Protein AF-A0A7I7SPR3-F1 (afdb_monomer)

Mean predicted aligned error: 7.39 Å

Foldseek 3Di:
DDDDPPDPPPLPFAWALLLLQLLCLLVLHDLCRLCVQLVHDSVVNVCNNVTNHGLVCLVSSCVSSVHHSCSRSDPDQAQDDLVVDDDPCVVPQDPSNSSSVRSVVSVVVVVVVVDVVPDDAADQQQDDDPPDDPVVS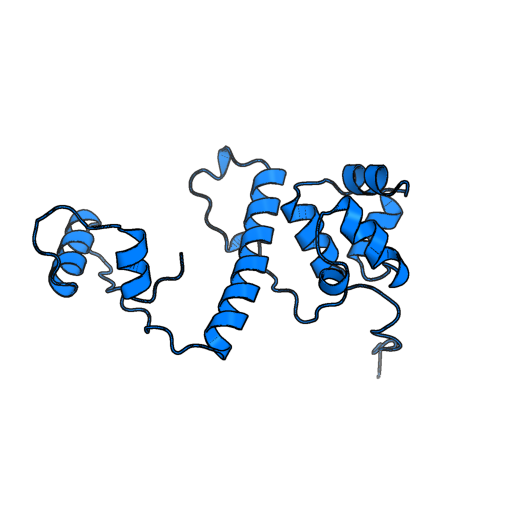VVVRCVVLVVPDDDDDPVQVVRRNNVHDD

Solvent-accessible surface area (backbone atoms only — not comparable to full-atom values): 9803 Å² total; per-residue (Å²): 134,90,83,82,88,78,74,94,78,57,84,79,54,33,29,43,20,60,38,50,47,35,42,35,23,47,71,41,48,50,56,60,54,49,11,60,69,71,76,50,50,47,67,54,43,55,38,24,54,69,48,66,23,51,43,86,47,29,60,61,48,16,69,73,55,74,43,64,42,64,55,31,68,49,77,85,65,57,84,62,64,72,89,79,60,85,57,97,56,55,93,77,50,48,73,44,57,50,40,19,50,42,27,48,49,21,53,47,52,53,50,49,54,56,46,59,77,74,47,90,72,62,66,73,63,74,83,83,60,85,93,52,55,73,72,56,40,53,52,50,47,29,56,77,70,67,57,71,87,61,82,79,72,66,65,66,62,54,38,42,73,28,28,44,88,131

pLDDT: mean 88.7, std 14.21, range [35.5, 98.19]

Radius of gyration: 21.53 Å; Cα contacts (8 Å, |Δi|>4): 159; chains: 1; bounding box: 48×38×67 Å

InterPro domains:
  IPR001387 Cro/C1-type, helix-turn-helix domain [PS50943] (20-72)
  IPR001387 Cro/C1-type, helix-turn-helix domain [SM00530] (19-72)
  IPR001387 Cro/C1-type, helix-turn-helix domain [cd00093] (28-72)
  IPR010982 Lambda repressor-like, DNA-binding domain superfamily [G3DSA:1.10.260.40] (8-72)
  IPR010982 Lambda repressor-like, DNA-binding domain superfamily [SSF47413] (8-76)
  IPR052345 Radiation response metalloprotease [PTHR43236] (16-166)

Organism: NCBI:txid1534348

Secondary structure (DSSP, 8-state):
----------TTTB--HHHHHHHHHHTT--HHHHHHHHTS-HHHHHHIIIII-BGGGHHHHHHHHTS-GGGGG-S-PPP--GGG---TTGGG--HHHHHHHHHHHHHHHHHHHHHHTTS-PPP------TTS-HHHHHHHHHHHTT-TTSPPS-HHHHHHHTT---

Sequence (166 aa):
MDFDRVDAEHPDRFLDPDRIRIARARRGLTKAELARALGVTPRSITRYESGEAPRDSAETLSQALEFPAEFFTAPDAPEIEMRTVSFRAARRATARHRGAAVAAGSIGIEIDRWISRRFILPLVDVPTHPGEQPRLAARLVRAEWGLGTRPLPNAVQLAESRGVRV

Structure (mmCIF, N/CA/C/O backbone):
data_AF-A0A7I7SPR3-F1
#
_entry.id   AF-A0A7I7SPR3-F1
#
loop_
_atom_site.group_PDB
_atom_site.id
_atom_site.type_symbol
_atom_site.label_atom_id
_atom_site.label_alt_id
_atom_site.label_comp_id
_atom_site.label_asym_id
_atom_site.label_entity_id
_atom_site.label_seq_id
_atom_site.pdbx_PDB_ins_code
_atom_site.Cartn_x
_atom_site.Cartn_y
_atom_site.Cartn_z
_atom_site.occupancy
_atom_site.B_iso_or_equiv
_atom_site.auth_seq_id
_atom_site.auth_comp_id
_atom_site.auth_asym_id
_atom_site.auth_atom_id
_atom_site.pdbx_PDB_model_num
ATOM 1 N N . MET A 1 1 ? 15.996 -17.040 33.393 1.00 35.50 1 MET A N 1
ATOM 2 C CA . MET A 1 1 ? 15.731 -15.611 33.139 1.00 35.50 1 MET A CA 1
ATOM 3 C C . MET A 1 1 ? 15.523 -15.494 31.636 1.00 35.50 1 MET A C 1
ATOM 5 O O . MET A 1 1 ? 16.492 -15.292 30.928 1.00 35.50 1 MET A O 1
ATOM 9 N N . ASP A 1 2 ? 14.405 -15.842 31.012 1.00 38.12 2 ASP A N 1
ATOM 10 C CA . ASP A 1 2 ? 12.974 -15.735 31.323 1.00 38.12 2 ASP A CA 1
ATOM 11 C C . ASP A 1 2 ? 12.526 -14.357 31.807 1.00 38.12 2 ASP A C 1
ATOM 13 O O . ASP A 1 2 ? 12.578 -14.075 33.001 1.00 38.12 2 ASP A O 1
ATOM 17 N N . PHE A 1 3 ? 12.167 -13.524 30.824 1.00 40.03 3 PHE A N 1
ATOM 18 C CA . PHE A 1 3 ? 11.224 -12.413 30.906 1.00 40.03 3 PHE A CA 1
ATOM 19 C C . PHE A 1 3 ? 10.518 -12.297 29.539 1.00 40.03 3 PHE A C 1
ATOM 21 O O . PHE A 1 3 ? 11.140 -11.952 28.536 1.00 40.03 3 PHE A O 1
ATOM 28 N N . ASP A 1 4 ? 9.225 -12.629 29.552 1.00 36.69 4 ASP A N 1
ATOM 29 C CA . ASP A 1 4 ? 8.155 -12.243 28.623 1.00 36.69 4 ASP A CA 1
ATOM 30 C C . ASP A 1 4 ? 8.203 -12.693 27.151 1.00 36.69 4 ASP A C 1
ATOM 32 O O . ASP A 1 4 ? 8.272 -11.898 26.214 1.00 36.69 4 ASP A O 1
ATOM 36 N N . ARG A 1 5 ? 7.951 -13.992 26.936 1.00 41.59 5 ARG A N 1
ATOM 37 C CA . ARG A 1 5 ? 6.967 -14.419 25.921 1.00 41.59 5 ARG A CA 1
ATOM 38 C C . ARG A 1 5 ? 5.594 -14.467 26.593 1.00 41.59 5 ARG A C 1
ATOM 40 O O . ARG A 1 5 ? 5.189 -15.520 27.073 1.00 41.59 5 ARG A O 1
ATOM 47 N N . VAL A 1 6 ? 4.904 -13.331 26.637 1.00 42.19 6 VAL A N 1
ATOM 48 C CA . VAL A 1 6 ? 3.496 -13.277 27.050 1.00 42.19 6 VAL A CA 1
ATOM 49 C C . VAL A 1 6 ? 2.644 -13.817 25.899 1.00 42.19 6 VAL A C 1
ATOM 51 O O . VAL A 1 6 ? 2.585 -13.221 24.827 1.00 42.19 6 VAL A O 1
ATOM 54 N N . ASP A 1 7 ? 2.078 -15.000 26.123 1.00 36.41 7 ASP A N 1
ATOM 55 C CA . ASP A 1 7 ? 0.810 -15.514 25.601 1.00 36.41 7 ASP A CA 1
ATOM 56 C C . ASP A 1 7 ? 0.467 -15.215 24.133 1.00 36.41 7 ASP A C 1
ATOM 58 O O . ASP A 1 7 ? -0.294 -14.310 23.795 1.00 36.41 7 ASP A O 1
ATOM 62 N N . ALA A 1 8 ? 0.933 -16.093 23.243 1.00 41.41 8 ALA A N 1
ATOM 63 C CA . ALA A 1 8 ? 0.362 -16.267 21.907 1.00 41.41 8 ALA A CA 1
ATOM 64 C C . ALA A 1 8 ? -0.952 -17.084 21.967 1.00 41.41 8 ALA A C 1
ATOM 66 O O . ALA A 1 8 ? -1.091 -18.095 21.277 1.00 41.41 8 ALA A O 1
ATOM 67 N N . GLU A 1 9 ? -1.907 -16.673 22.809 1.00 37.06 9 GLU A N 1
ATOM 68 C CA . GLU A 1 9 ? -3.231 -17.297 22.915 1.00 37.06 9 GLU A CA 1
ATOM 69 C C . GLU A 1 9 ? -4.305 -16.473 22.176 1.00 37.06 9 GLU A C 1
ATOM 71 O O . GLU A 1 9 ? -4.698 -15.380 22.578 1.00 37.06 9 GLU A O 1
ATOM 76 N N . HIS A 1 10 ? -4.788 -17.090 21.088 1.00 45.06 10 HIS A N 1
ATOM 77 C CA . HIS A 1 10 ? -5.916 -16.755 20.200 1.00 45.06 10 HIS A CA 1
ATOM 78 C C . HIS A 1 10 ? -5.671 -15.780 19.030 1.00 45.06 10 HIS A C 1
ATOM 80 O O . HIS A 1 10 ? -6.309 -14.725 18.972 1.00 45.06 10 HIS A O 1
ATOM 86 N N . PRO A 1 11 ? -4.902 -16.188 17.994 1.00 53.53 11 PRO A N 1
ATOM 87 C CA . PRO A 1 11 ? -4.928 -15.515 16.686 1.00 53.53 11 PRO A CA 1
ATOM 88 C C . PRO A 1 11 ? -6.340 -15.439 16.066 1.00 53.53 11 PRO A C 1
ATOM 90 O O . PRO A 1 11 ? -6.583 -14.611 15.198 1.00 53.53 11 PRO A O 1
ATOM 93 N N . ASP A 1 12 ? -7.295 -16.248 16.541 1.00 65.69 12 ASP A N 1
ATOM 94 C CA . ASP A 1 12 ? -8.680 -16.242 16.058 1.00 65.69 12 ASP A CA 1
ATOM 95 C C . ASP A 1 12 ? -9.591 -15.190 16.703 1.00 65.69 12 ASP A C 1
ATOM 97 O O . ASP A 1 12 ? -10.695 -14.968 16.206 1.00 65.69 12 ASP A O 1
ATOM 101 N N . ARG A 1 13 ? -9.187 -14.537 17.801 1.00 86.56 13 ARG A N 1
ATOM 102 C CA . ARG A 1 13 ? -10.093 -13.650 18.556 1.00 86.56 13 ARG A CA 1
ATOM 103 C C . ARG A 1 13 ? -10.106 -12.208 18.049 1.00 86.56 13 ARG A C 1
ATOM 105 O O . ARG A 1 13 ? -11.117 -11.514 18.206 1.00 86.56 13 ARG A O 1
ATOM 112 N N . PHE A 1 14 ? -9.008 -11.763 17.447 1.00 94.25 14 PHE A N 1
ATOM 113 C CA . PHE A 1 14 ? -8.836 -10.392 16.982 1.00 94.25 14 PHE A CA 1
ATOM 114 C C . PHE A 1 14 ? -8.519 -10.334 15.486 1.00 94.25 14 PHE A C 1
ATOM 116 O O . PHE A 1 14 ? -8.030 -11.293 14.898 1.00 94.25 14 PHE A O 1
ATOM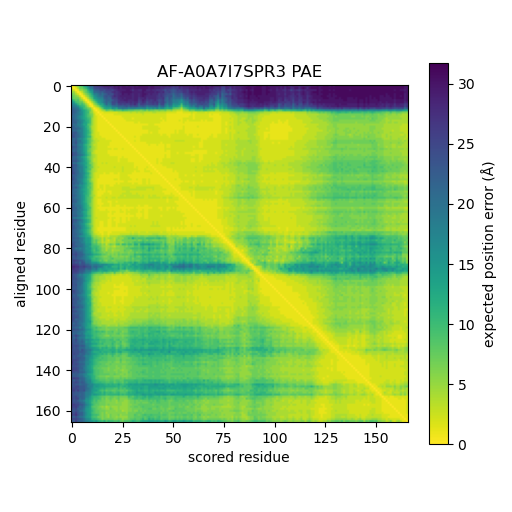 123 N N . LEU A 1 15 ? -8.844 -9.203 14.868 1.00 95.69 15 LEU A N 1
ATOM 124 C CA . LEU A 1 15 ? -8.508 -8.903 13.481 1.00 95.69 15 LEU A CA 1
ATOM 125 C C . LEU A 1 15 ? -7.073 -8.401 13.364 1.00 95.69 15 LEU A C 1
ATOM 127 O O . LEU A 1 15 ? -6.502 -7.868 14.317 1.00 95.69 15 LEU A O 1
ATOM 131 N N . ASP A 1 16 ? -6.530 -8.506 12.156 1.00 95.12 16 ASP A N 1
ATOM 132 C CA . ASP A 1 16 ? -5.189 -8.038 11.852 1.00 95.12 16 ASP A CA 1
ATOM 133 C C . ASP A 1 16 ? -5.136 -6.488 11.890 1.00 95.12 16 ASP A C 1
ATOM 135 O O . ASP A 1 16 ? -5.840 -5.807 11.124 1.00 95.12 16 ASP A O 1
ATOM 139 N N . PRO A 1 17 ? -4.317 -5.893 12.779 1.00 95.44 17 PRO A N 1
ATOM 140 C CA . PRO A 1 17 ? -4.249 -4.442 12.939 1.00 95.44 17 PRO A CA 1
ATOM 141 C C . PRO A 1 17 ? -3.651 -3.728 11.722 1.00 95.44 17 PRO A C 1
ATOM 143 O O . PRO A 1 17 ? -4.008 -2.575 11.446 1.00 95.44 17 PRO A O 1
ATOM 146 N N . ASP A 1 18 ? -2.765 -4.389 10.979 1.00 95.06 18 ASP A N 1
ATOM 147 C CA . ASP A 1 18 ? -2.124 -3.828 9.796 1.00 95.06 18 ASP A CA 1
ATOM 148 C C . ASP A 1 18 ? -3.114 -3.777 8.638 1.00 95.06 18 ASP A C 1
ATOM 150 O O . ASP A 1 18 ? -3.202 -2.750 7.960 1.00 95.06 18 ASP A O 1
ATOM 154 N N . ARG A 1 19 ? -3.962 -4.801 8.481 1.00 96.19 19 ARG A N 1
ATOM 155 C CA . ARG A 1 19 ? -5.087 -4.785 7.529 1.00 96.19 19 ARG A CA 1
ATOM 156 C C . ARG A 1 19 ? -6.026 -3.611 7.794 1.00 96.19 19 ARG A C 1
ATOM 158 O O . ARG A 1 19 ? -6.370 -2.875 6.866 1.00 96.19 19 ARG A O 1
ATOM 165 N N . ILE A 1 20 ? -6.382 -3.362 9.056 1.00 97.12 20 ILE A N 1
ATOM 166 C CA . ILE A 1 20 ? -7.220 -2.212 9.435 1.00 97.12 20 ILE A CA 1
ATOM 167 C C . ILE A 1 20 ? -6.523 -0.893 9.081 1.00 97.12 20 ILE A C 1
ATOM 169 O O . ILE A 1 20 ? -7.134 -0.005 8.473 1.00 97.12 20 ILE A O 1
ATOM 173 N N . ARG A 1 21 ? -5.231 -0.760 9.408 1.00 96.38 21 ARG A N 1
ATOM 174 C CA . ARG A 1 21 ? -4.453 0.451 9.120 1.00 96.38 21 ARG A CA 1
ATOM 175 C C . ARG A 1 21 ? -4.321 0.704 7.618 1.00 96.38 21 ARG A C 1
ATOM 177 O O . ARG A 1 21 ? -4.514 1.844 7.190 1.00 96.38 21 ARG A O 1
ATOM 184 N N . ILE A 1 22 ? -4.034 -0.333 6.829 1.00 96.44 22 ILE A N 1
ATOM 185 C CA . ILE A 1 22 ? -3.928 -0.284 5.365 1.00 96.44 22 ILE A CA 1
ATOM 186 C C . ILE A 1 22 ? -5.268 0.136 4.765 1.00 96.44 22 ILE A C 1
ATOM 188 O O . ILE A 1 22 ? -5.311 1.109 4.013 1.00 96.44 22 ILE A O 1
ATOM 192 N N . ALA A 1 23 ? -6.370 -0.522 5.134 1.00 97.25 23 ALA A N 1
ATOM 193 C CA . ALA A 1 23 ? -7.697 -0.204 4.613 1.00 97.25 23 ALA A CA 1
ATOM 194 C C . ALA A 1 23 ? -8.110 1.239 4.946 1.00 97.25 23 ALA A C 1
ATOM 196 O O . ALA A 1 23 ? -8.497 2.004 4.054 1.00 97.25 23 ALA A O 1
ATOM 197 N N . ARG A 1 24 ? -7.936 1.669 6.205 1.00 97.62 24 ARG A N 1
ATOM 198 C CA . ARG A 1 24 ? -8.221 3.051 6.620 1.00 97.62 24 ARG A CA 1
ATOM 199 C C . ARG A 1 24 ? -7.370 4.056 5.847 1.00 97.62 24 ARG A C 1
ATOM 201 O O . ARG A 1 24 ? -7.902 5.040 5.326 1.00 97.62 24 ARG A O 1
ATOM 208 N N . ALA A 1 25 ? -6.059 3.826 5.771 1.00 96.31 25 ALA A N 1
ATOM 209 C CA . ALA A 1 25 ? -5.141 4.702 5.055 1.00 96.31 25 ALA A CA 1
ATOM 210 C C . ALA A 1 25 ? -5.469 4.756 3.558 1.00 96.31 25 ALA A C 1
ATOM 212 O O . ALA A 1 25 ? -5.454 5.844 2.987 1.00 96.31 25 ALA A O 1
ATOM 213 N N . ARG A 1 26 ? -5.856 3.632 2.939 1.00 96.38 26 ARG A N 1
ATOM 214 C CA . ARG A 1 26 ? -6.265 3.553 1.530 1.00 96.38 26 ARG A CA 1
ATOM 215 C C . ARG A 1 26 ? -7.508 4.390 1.236 1.00 96.38 26 ARG A C 1
ATOM 217 O O . ARG A 1 26 ? -7.537 5.072 0.215 1.00 96.38 26 ARG A O 1
ATOM 224 N N . ARG A 1 27 ? -8.486 4.409 2.149 1.00 96.88 27 ARG A N 1
ATOM 225 C CA . ARG A 1 27 ? -9.655 5.314 2.098 1.00 96.88 27 ARG A CA 1
ATOM 226 C C . ARG A 1 27 ? -9.315 6.758 2.489 1.00 96.88 27 ARG A C 1
ATOM 228 O O . ARG A 1 27 ? -10.131 7.673 2.366 1.00 96.88 27 ARG A O 1
ATOM 235 N N . GLY A 1 28 ? -8.087 6.987 2.948 1.00 95.81 28 GLY A N 1
ATOM 236 C CA . GLY A 1 28 ? -7.576 8.270 3.408 1.00 95.81 28 GLY A CA 1
ATOM 237 C C . GLY A 1 28 ? -8.150 8.713 4.754 1.00 95.81 28 GLY A C 1
ATOM 238 O O . GLY A 1 28 ? -7.901 9.840 5.167 1.00 95.81 28 GLY A O 1
ATOM 239 N N . LEU A 1 29 ? -8.922 7.875 5.442 1.00 96.94 29 LEU A N 1
ATOM 240 C CA . LEU A 1 29 ? -9.644 8.294 6.636 1.00 96.94 29 LEU A CA 1
ATOM 241 C C . LEU A 1 29 ? -8.690 8.527 7.812 1.00 96.94 29 LEU A C 1
ATOM 243 O O . LEU A 1 29 ? -7.738 7.773 8.040 1.00 96.94 29 LEU A O 1
ATOM 247 N N . THR A 1 30 ? -8.957 9.557 8.607 1.00 96.50 30 THR A N 1
ATOM 248 C CA . THR A 1 30 ? -8.337 9.691 9.932 1.00 96.50 30 THR A CA 1
ATOM 249 C C . THR A 1 30 ? -8.951 8.680 10.907 1.00 96.50 30 THR A C 1
ATOM 251 O O . THR A 1 30 ? -10.044 8.162 10.679 1.00 96.50 30 THR A O 1
ATOM 254 N N . LYS A 1 31 ? -8.284 8.411 12.039 1.00 97.06 31 LYS A N 1
ATOM 255 C CA . LYS A 1 31 ? -8.867 7.566 13.100 1.00 97.06 31 LYS A CA 1
ATOM 256 C C . LYS A 1 31 ? -10.195 8.126 13.616 1.00 97.06 31 LYS A C 1
ATOM 258 O O . LYS A 1 31 ? -11.105 7.360 13.896 1.00 97.06 31 LYS A O 1
ATOM 263 N N . ALA A 1 32 ? -10.317 9.451 13.709 1.00 97.62 32 ALA A N 1
ATOM 264 C CA . ALA A 1 32 ? -11.543 10.114 14.146 1.00 97.62 32 ALA 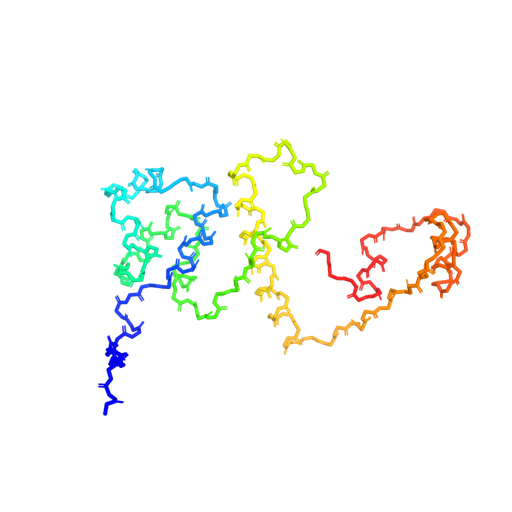A CA 1
ATOM 265 C C . ALA A 1 32 ? -12.677 10.002 13.112 1.00 97.62 32 ALA A C 1
ATOM 267 O O . ALA A 1 32 ? -13.834 9.840 13.489 1.00 97.62 32 ALA A O 1
ATOM 268 N N . GLU A 1 33 ? -12.352 10.064 11.818 1.00 98.06 33 GLU A N 1
ATOM 269 C CA . GLU A 1 33 ? -13.324 9.851 10.740 1.00 98.06 33 GLU A CA 1
ATOM 270 C C . GLU A 1 33 ? -13.829 8.404 10.725 1.00 98.06 33 GLU A C 1
ATOM 272 O O . GLU A 1 33 ? -15.038 8.195 10.684 1.00 98.06 33 GLU A O 1
ATOM 277 N N . LEU A 1 34 ? -12.932 7.417 10.843 1.00 98.19 34 LEU A N 1
ATOM 278 C CA . LEU A 1 34 ? -13.331 6.009 10.939 1.00 98.19 34 LEU A CA 1
ATOM 279 C C . LEU A 1 34 ? -14.157 5.737 12.204 1.00 98.19 34 LEU A C 1
ATOM 281 O O . LEU A 1 34 ? -15.170 5.052 12.140 1.00 98.19 34 LEU A O 1
ATOM 285 N N . ALA A 1 35 ? -13.766 6.317 13.342 1.00 98.06 35 ALA A N 1
ATOM 286 C CA . ALA A 1 35 ? -14.521 6.204 14.587 1.00 98.06 35 ALA A CA 1
ATOM 287 C C . ALA A 1 35 ? -15.964 6.696 14.417 1.00 98.06 35 ALA A C 1
ATOM 289 O O . ALA A 1 35 ? -16.903 6.011 14.812 1.00 98.06 35 ALA A O 1
ATOM 290 N N . ARG A 1 36 ? -16.137 7.851 13.760 1.00 98.06 36 ARG A N 1
ATOM 291 C CA . ARG A 1 36 ? -17.453 8.415 13.450 1.00 98.06 36 ARG A CA 1
ATOM 292 C C . ARG A 1 36 ? -18.257 7.511 12.516 1.00 98.06 36 ARG A C 1
ATOM 294 O O . ARG A 1 36 ? -19.439 7.321 12.767 1.00 98.06 36 ARG A O 1
ATOM 301 N N . ALA A 1 37 ? -17.626 6.954 11.482 1.00 97.06 37 ALA A N 1
ATOM 302 C CA . ALA A 1 37 ? -18.281 6.043 10.542 1.00 97.06 37 ALA A CA 1
ATOM 303 C C . ALA A 1 37 ? -18.767 4.747 11.217 1.00 97.06 37 ALA A C 1
ATOM 305 O O . ALA A 1 37 ? -19.826 4.240 10.870 1.00 97.06 37 ALA A O 1
ATOM 306 N N . LEU A 1 38 ? -18.024 4.247 12.208 1.00 96.44 38 LEU A N 1
ATOM 307 C CA . LEU A 1 38 ? -18.361 3.033 12.960 1.00 96.44 38 LEU A CA 1
ATOM 308 C C . LEU A 1 38 ? -19.231 3.292 14.204 1.00 96.44 38 LEU A C 1
ATOM 310 O O . LEU A 1 38 ? -19.600 2.344 14.890 1.00 96.44 38 LEU A O 1
ATOM 314 N N . GLY A 1 39 ? -19.523 4.552 14.547 1.00 96.19 39 GLY A N 1
ATOM 315 C CA . GLY A 1 39 ? -20.249 4.898 15.776 1.00 96.19 39 GLY A CA 1
ATOM 316 C C . GLY A 1 39 ? -19.484 4.582 17.071 1.00 96.19 39 GLY A C 1
ATOM 317 O O . GLY A 1 39 ? -20.097 4.382 18.116 1.00 96.19 39 GLY A O 1
ATOM 318 N N . VAL A 1 40 ? -18.148 4.536 17.023 1.00 96.31 40 VAL A N 1
ATOM 319 C CA . VAL A 1 40 ? -17.274 4.234 18.171 1.00 96.31 40 VAL A CA 1
ATOM 320 C C . VAL A 1 40 ? -16.381 5.422 18.533 1.00 96.31 40 VAL A C 1
ATOM 322 O O . VAL A 1 40 ? -16.364 6.458 17.870 1.00 96.31 40 VAL A O 1
ATOM 325 N N . THR A 1 41 ? -15.594 5.291 19.602 1.00 97.12 41 THR A N 1
ATOM 326 C CA . THR A 1 41 ? -14.654 6.345 20.011 1.00 97.12 41 THR A CA 1
ATOM 327 C C . THR A 1 41 ? -13.341 6.290 19.212 1.00 97.12 41 THR A C 1
ATOM 329 O O . THR A 1 41 ? -12.899 5.202 18.833 1.00 97.12 41 THR A O 1
ATOM 332 N N . PRO A 1 42 ? -12.619 7.415 19.029 1.00 96.56 42 PRO A N 1
ATOM 333 C CA . PRO A 1 42 ? -11.273 7.393 18.444 1.00 96.56 42 PRO A CA 1
ATOM 334 C C . PRO A 1 42 ? -10.286 6.502 19.215 1.00 96.56 42 PRO A C 1
ATOM 336 O O . PRO A 1 42 ? -9.384 5.914 18.617 1.00 96.56 42 PRO A O 1
ATOM 339 N N . ARG A 1 43 ? -10.475 6.353 20.536 1.00 97.06 43 ARG A N 1
ATOM 340 C CA . ARG A 1 43 ? -9.695 5.428 21.374 1.00 97.06 43 ARG A CA 1
ATOM 341 C C . ARG A 1 43 ? -9.933 3.969 20.977 1.00 97.06 43 ARG A C 1
ATOM 343 O O . ARG A 1 43 ? -8.985 3.191 21.014 1.00 97.06 43 ARG A O 1
ATOM 350 N N . SER A 1 44 ? -11.155 3.607 20.583 1.00 97.00 44 SER A N 1
ATOM 351 C CA . SER A 1 44 ? -11.473 2.266 20.076 1.00 97.00 44 SER A CA 1
ATOM 352 C C . SER A 1 44 ? -10.704 1.971 18.790 1.00 97.00 44 SER A C 1
ATOM 354 O O . SER A 1 44 ? -10.075 0.929 18.696 1.00 97.00 44 SER A O 1
ATOM 356 N N . ILE A 1 45 ? -10.636 2.922 17.851 1.00 97.94 45 ILE A N 1
ATOM 357 C CA . ILE A 1 45 ? -9.860 2.745 16.608 1.00 97.94 45 ILE A CA 1
ATOM 358 C C . ILE A 1 45 ? -8.363 2.604 16.882 1.00 97.94 45 ILE A C 1
ATOM 360 O O . ILE A 1 45 ? -7.684 1.816 16.232 1.00 97.94 45 ILE A O 1
ATOM 364 N N . THR A 1 46 ? -7.828 3.344 17.857 1.00 97.56 46 THR A N 1
ATOM 365 C CA . THR A 1 46 ? -6.431 3.160 18.271 1.00 97.56 46 THR A CA 1
ATOM 366 C C . THR A 1 46 ? -6.180 1.758 18.814 1.00 97.56 46 THR A C 1
ATOM 368 O O . THR A 1 46 ? -5.169 1.180 18.439 1.00 97.56 46 THR A O 1
ATOM 371 N N . ARG A 1 47 ? -7.102 1.211 19.618 1.00 97.06 47 ARG A N 1
ATOM 372 C CA . ARG A 1 47 ? -7.034 -0.176 20.099 1.00 97.06 47 ARG A CA 1
ATOM 373 C C . ARG A 1 47 ? -7.155 -1.197 18.969 1.00 97.06 47 ARG A C 1
ATOM 375 O O . ARG A 1 47 ? -6.429 -2.182 18.934 1.00 97.06 47 ARG A O 1
ATOM 382 N N . TYR A 1 48 ? -8.024 -0.932 17.999 1.00 97.19 48 TYR A N 1
ATOM 383 C CA . TYR A 1 48 ? -8.186 -1.809 16.843 1.00 97.19 48 TYR A CA 1
ATOM 384 C C . TYR A 1 48 ? -6.887 -1.923 16.042 1.00 97.19 48 TYR A C 1
ATOM 386 O O . TYR A 1 48 ? -6.429 -3.019 15.747 1.00 97.19 48 TYR A O 1
ATOM 394 N N . GLU A 1 49 ? -6.236 -0.792 15.774 1.00 96.00 49 GLU A N 1
ATOM 395 C CA . GLU A 1 49 ? -4.933 -0.760 15.103 1.00 96.00 49 GLU A CA 1
ATOM 396 C C . GLU A 1 49 ? -3.750 -1.170 15.991 1.00 96.00 49 GLU A C 1
ATOM 398 O O . GLU A 1 49 ? -2.613 -1.101 15.529 1.00 96.00 49 GLU A O 1
ATOM 403 N N . SER A 1 50 ? -3.974 -1.545 17.250 1.00 95.12 50 SER A N 1
ATOM 404 C CA . SER A 1 50 ? -2.950 -2.127 18.125 1.00 95.12 50 SER A CA 1
ATOM 405 C C . SER A 1 50 ? -3.187 -3.611 18.408 1.00 95.12 50 SER A C 1
ATOM 407 O O . SER A 1 50 ? -2.536 -4.160 19.288 1.00 95.12 50 SER A O 1
ATOM 409 N N . GLY A 1 51 ? -4.098 -4.255 17.670 1.00 94.31 51 GLY A N 1
ATOM 410 C CA . GLY A 1 51 ? -4.344 -5.698 17.749 1.00 94.31 51 GLY A CA 1
ATOM 411 C C . GLY A 1 51 ? -5.499 -6.098 18.666 1.00 94.31 51 GLY A C 1
ATOM 412 O O . GLY A 1 51 ? -5.692 -7.279 18.914 1.00 94.31 51 GLY A O 1
ATOM 413 N N . GLU A 1 52 ? -6.296 -5.143 19.152 1.00 95.69 52 GLU A N 1
ATOM 414 C CA . GLU A 1 52 ? -7.441 -5.411 20.037 1.00 95.69 52 GLU A CA 1
ATOM 415 C C . GLU A 1 52 ? -8.796 -5.270 19.311 1.00 95.69 52 GLU A C 1
ATOM 417 O O . GLU A 1 52 ? -9.826 -5.026 19.942 1.00 95.69 52 GLU A O 1
ATOM 422 N N . ALA A 1 53 ? -8.825 -5.355 17.975 1.00 96.12 53 ALA A N 1
ATOM 423 C CA . ALA A 1 53 ? -10.063 -5.302 17.192 1.00 96.12 53 ALA A CA 1
ATOM 424 C C . ALA A 1 53 ? -10.793 -6.651 17.253 1.00 96.12 53 ALA A C 1
ATOM 426 O O . ALA A 1 53 ? -10.262 -7.612 16.703 1.00 96.12 53 ALA A O 1
ATOM 427 N N . PRO A 1 54 ? -11.982 -6.777 17.874 1.00 95.25 54 PRO A N 1
ATOM 428 C CA . PRO A 1 54 ? -12.677 -8.063 17.947 1.00 95.25 54 PRO A CA 1
ATOM 429 C C . PRO A 1 54 ? -12.986 -8.620 16.555 1.00 95.25 54 PRO A C 1
ATOM 431 O O . PRO A 1 54 ? -13.385 -7.854 15.675 1.00 95.25 54 PRO A O 1
ATOM 434 N N . ARG A 1 55 ? -12.880 -9.942 16.370 1.00 94.88 55 ARG A N 1
ATOM 435 C CA . ARG A 1 55 ? -13.163 -10.603 15.082 1.00 94.88 55 ARG A CA 1
ATOM 436 C C . ARG A 1 55 ? -14.538 -10.243 14.505 1.00 94.88 55 ARG A C 1
ATOM 438 O O . ARG A 1 55 ? -14.652 -9.969 13.314 1.00 94.88 55 ARG A O 1
ATOM 445 N N . ASP A 1 56 ? -15.551 -10.133 15.361 1.00 94.81 56 ASP A N 1
ATOM 446 C CA . ASP A 1 56 ? -16.928 -9.786 14.976 1.00 94.81 56 ASP A CA 1
ATOM 447 C C . ASP A 1 56 ? -17.071 -8.359 14.413 1.00 94.81 56 ASP A C 1
ATOM 449 O O . ASP A 1 56 ? -18.094 -8.013 13.829 1.00 94.81 56 ASP A O 1
ATOM 453 N N . SER A 1 57 ? -16.040 -7.516 14.542 1.00 95.81 57 SER A N 1
ATOM 454 C CA . SER A 1 57 ? -16.022 -6.175 13.940 1.00 95.81 57 SER A CA 1
ATOM 455 C C . SER A 1 57 ? -15.724 -6.193 12.434 1.00 95.81 57 SER A C 1
ATOM 457 O O . SER A 1 57 ? -15.772 -5.134 11.807 1.00 95.81 57 SER A O 1
ATOM 459 N N . ALA A 1 58 ? -15.410 -7.357 11.845 1.00 96.75 58 ALA A N 1
ATOM 460 C CA . ALA A 1 58 ? -14.996 -7.476 10.445 1.00 96.75 58 ALA A CA 1
ATOM 461 C C . ALA A 1 58 ? -16.059 -6.969 9.465 1.00 96.75 58 ALA A C 1
ATOM 463 O O . ALA A 1 58 ? -15.723 -6.240 8.535 1.00 96.75 58 ALA A O 1
ATOM 464 N N . GLU A 1 59 ? -17.335 -7.294 9.689 1.00 97.44 59 GLU A N 1
ATOM 465 C CA . GLU A 1 59 ? -18.428 -6.858 8.810 1.00 97.44 59 GLU A CA 1
ATOM 466 C C . GLU A 1 59 ? -18.665 -5.348 8.892 1.00 97.44 59 GLU A C 1
ATOM 468 O O . GLU A 1 59 ? -18.800 -4.668 7.875 1.00 97.44 59 GLU A O 1
ATOM 473 N N . THR A 1 60 ? -18.627 -4.781 10.098 1.00 97.50 60 THR A N 1
ATOM 474 C CA . THR A 1 60 ? -18.773 -3.332 10.279 1.00 97.50 60 THR A CA 1
ATOM 475 C C . THR A 1 60 ? -17.602 -2.575 9.642 1.00 97.50 60 THR A C 1
ATOM 477 O O . THR A 1 60 ? -17.797 -1.545 8.995 1.00 97.50 60 THR A O 1
ATOM 480 N N . LEU A 1 61 ? -16.377 -3.096 9.775 1.00 98.06 61 LEU A N 1
ATOM 481 C CA . LEU A 1 61 ? -15.189 -2.551 9.111 1.00 98.06 61 LEU A CA 1
ATOM 482 C C . LEU A 1 61 ? -15.270 -2.693 7.589 1.00 98.06 61 LEU A C 1
ATOM 484 O O . LEU A 1 61 ? -14.928 -1.748 6.882 1.00 98.06 61 LEU A O 1
ATOM 488 N N . SER A 1 62 ? -15.751 -3.833 7.097 1.00 98.19 62 SER A N 1
ATOM 489 C CA . SER A 1 62 ? -15.989 -4.112 5.678 1.00 98.19 62 SER A CA 1
ATOM 490 C C . SER A 1 62 ? -16.906 -3.067 5.056 1.00 98.19 62 SER A C 1
ATOM 492 O O . SER A 1 62 ? -16.534 -2.428 4.072 1.00 98.19 62 SER A O 1
ATOM 494 N N . GLN A 1 63 ? -18.045 -2.790 5.690 1.00 97.69 63 GLN A N 1
ATOM 495 C CA . GLN A 1 63 ? -18.996 -1.785 5.217 1.00 97.69 63 GLN A CA 1
ATOM 496 C C . GLN A 1 63 ? -18.417 -0.365 5.260 1.00 97.69 63 GLN A C 1
ATOM 498 O O . GLN A 1 63 ? -18.550 0.384 4.296 1.00 97.69 63 GLN A O 1
ATOM 503 N N . ALA A 1 64 ? -17.749 0.014 6.354 1.00 97.50 64 ALA A N 1
ATOM 504 C CA . ALA A 1 64 ? -17.227 1.372 6.522 1.00 97.50 64 ALA A CA 1
ATOM 505 C C . ALA A 1 64 ? -15.990 1.672 5.659 1.00 97.50 64 ALA A C 1
ATOM 507 O O . ALA A 1 64 ? -15.746 2.825 5.299 1.00 97.50 64 ALA A O 1
ATOM 508 N N . LEU A 1 65 ? -15.172 0.656 5.375 1.00 97.62 65 LEU A N 1
ATOM 509 C CA . LEU A 1 65 ? -13.923 0.794 4.626 1.00 97.62 65 LEU A CA 1
ATOM 510 C C . LEU A 1 65 ? -14.024 0.261 3.198 1.00 97.62 65 LEU A C 1
ATOM 512 O O . LEU A 1 65 ? -13.069 0.445 2.449 1.00 97.62 65 LEU A O 1
ATOM 516 N N . GLU A 1 66 ? -15.139 -0.357 2.806 1.00 97.56 66 GLU A N 1
ATOM 517 C CA . GLU A 1 66 ? -15.356 -0.979 1.494 1.00 97.56 66 GLU A CA 1
ATOM 518 C C . GLU A 1 66 ? -14.242 -1.987 1.138 1.00 97.56 66 GLU A C 1
ATOM 520 O O . GLU A 1 66 ? -13.631 -1.923 0.068 1.00 97.56 66 GLU A O 1
ATOM 525 N N . PHE A 1 67 ? -13.924 -2.888 2.065 1.00 97.12 67 PHE A N 1
ATOM 526 C CA . PHE A 1 67 ? -13.041 -4.040 1.837 1.00 97.12 67 PHE A CA 1
ATOM 527 C C . PHE A 1 67 ? -13.803 -5.318 2.183 1.00 97.12 67 PHE A C 1
ATOM 529 O O . PHE A 1 67 ? -14.610 -5.274 3.104 1.00 97.12 67 PHE A O 1
ATOM 536 N N . PRO A 1 68 ? -13.542 -6.460 1.524 1.00 96.75 68 PRO A N 1
ATOM 537 C CA . PRO A 1 68 ? -14.106 -7.740 1.950 1.00 96.75 68 PRO A CA 1
ATOM 538 C C . PRO A 1 68 ? -13.803 -8.016 3.430 1.00 96.75 68 PRO A C 1
ATOM 540 O O . PRO A 1 68 ? -12.687 -7.755 3.874 1.00 96.75 68 PRO A O 1
ATOM 543 N N . ALA A 1 69 ? -14.748 -8.573 4.193 1.00 96.75 69 ALA A N 1
ATOM 544 C CA . ALA A 1 69 ? -14.538 -8.871 5.617 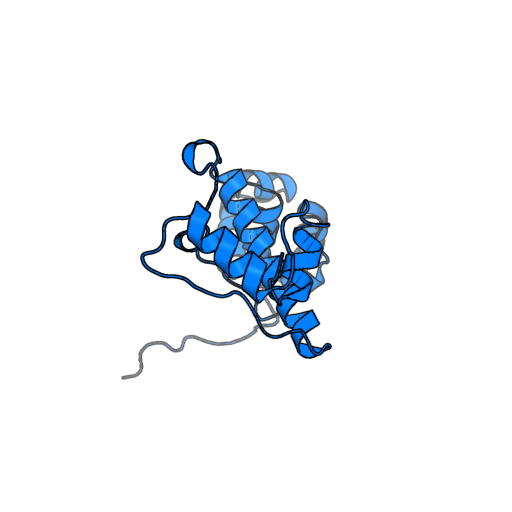1.00 96.75 69 ALA A CA 1
ATOM 545 C C . ALA A 1 69 ? -13.315 -9.783 5.848 1.00 96.75 69 ALA A C 1
ATOM 547 O O . ALA A 1 69 ? -12.517 -9.555 6.758 1.00 96.75 69 ALA A O 1
ATOM 548 N N . GLU A 1 70 ? -13.110 -10.749 4.949 1.00 95.69 70 GLU A N 1
ATOM 549 C CA . GLU A 1 70 ? -11.952 -11.651 4.918 1.00 95.69 70 GLU A CA 1
ATOM 550 C C . GLU A 1 70 ? -10.599 -10.929 4.813 1.00 95.69 70 GLU A C 1
ATOM 552 O O . GLU A 1 70 ? -9.596 -11.448 5.304 1.00 95.69 70 GLU A O 1
ATOM 557 N N . PHE A 1 71 ? -10.562 -9.708 4.262 1.00 95.69 71 PHE A N 1
ATOM 558 C CA . PHE A 1 71 ? -9.347 -8.895 4.194 1.00 95.69 71 PHE A CA 1
ATOM 559 C C . PHE A 1 71 ? -8.782 -8.610 5.588 1.00 95.69 71 PHE A C 1
ATOM 561 O O . PHE A 1 71 ? -7.569 -8.613 5.759 1.00 95.69 71 PHE A O 1
ATOM 568 N N . PHE A 1 72 ? -9.635 -8.403 6.596 1.00 96.50 72 PHE A N 1
ATOM 569 C CA . PHE A 1 72 ? -9.203 -8.094 7.966 1.00 96.50 72 PHE A CA 1
ATOM 570 C C . PHE A 1 72 ? -8.710 -9.316 8.748 1.00 96.50 72 PHE A C 1
ATOM 572 O O . PHE A 1 72 ? -8.166 -9.167 9.838 1.00 96.50 72 PHE A O 1
ATOM 579 N N . THR A 1 73 ? -8.894 -10.514 8.197 1.00 94.25 73 THR A N 1
ATOM 580 C CA . THR A 1 73 ? -8.390 -11.778 8.755 1.00 94.25 73 THR A CA 1
ATOM 581 C C . THR A 1 73 ? -7.284 -12.398 7.905 1.00 94.25 73 THR A C 1
ATOM 583 O O . THR A 1 73 ? -6.752 -13.446 8.260 1.00 94.25 73 THR A O 1
ATOM 586 N N . ALA A 1 74 ? -6.963 -11.792 6.759 1.00 91.44 74 ALA A N 1
ATOM 587 C CA . ALA A 1 74 ? -5.967 -12.315 5.842 1.00 91.44 74 ALA A CA 1
ATOM 588 C C . ALA A 1 74 ? -4.552 -12.133 6.426 1.00 91.44 74 ALA A C 1
ATOM 590 O O . ALA A 1 74 ? -4.200 -11.010 6.804 1.00 91.44 74 ALA A O 1
ATOM 591 N N . PRO A 1 75 ? -3.726 -13.195 6.458 1.00 86.38 75 PRO A N 1
ATOM 592 C CA . PRO A 1 75 ? -2.388 -13.139 7.038 1.00 86.38 75 PRO A CA 1
ATOM 593 C C . PRO A 1 75 ? -1.430 -12.301 6.180 1.00 86.38 75 PRO A C 1
ATOM 595 O O . PRO A 1 75 ? -1.752 -11.914 5.052 1.00 86.38 75 PRO A O 1
ATOM 598 N N . ASP A 1 76 ? -0.226 -12.067 6.703 1.00 82.75 76 ASP A N 1
ATOM 599 C CA . ASP A 1 76 ? 0.927 -11.525 5.972 1.00 82.75 76 ASP A CA 1
ATOM 600 C C . ASP A 1 76 ? 0.663 -10.192 5.251 1.00 82.75 76 ASP A C 1
ATOM 602 O O . ASP A 1 76 ? 1.089 -9.989 4.103 1.00 82.75 76 ASP A O 1
ATOM 606 N N . ALA A 1 77 ? -0.039 -9.273 5.924 1.00 86.19 77 ALA A N 1
ATOM 607 C CA . ALA A 1 77 ? -0.263 -7.919 5.432 1.00 86.19 77 ALA A CA 1
ATOM 608 C C . ALA A 1 77 ? 1.077 -7.269 5.016 1.00 86.19 77 ALA A C 1
ATOM 610 O O . ALA A 1 77 ? 1.993 -7.163 5.834 1.00 86.19 77 ALA A O 1
ATOM 611 N N . PRO A 1 78 ? 1.251 -6.839 3.750 1.00 85.12 78 PRO A N 1
ATOM 612 C CA . PRO A 1 78 ? 2.521 -6.262 3.327 1.00 85.12 78 PRO A CA 1
ATOM 613 C C . PRO A 1 78 ? 2.737 -4.885 3.953 1.00 85.12 78 PRO A C 1
ATOM 615 O O . PRO A 1 78 ? 1.966 -3.950 3.715 1.00 85.12 78 PRO A O 1
ATOM 618 N N . GLU A 1 79 ? 3.828 -4.723 4.691 1.00 79.12 79 GLU A N 1
ATOM 619 C CA . GLU A 1 79 ? 4.228 -3.422 5.215 1.00 79.12 79 GLU A CA 1
ATOM 620 C C . GLU A 1 79 ? 5.158 -2.700 4.230 1.00 79.12 79 GLU A C 1
ATOM 622 O O . GLU A 1 79 ? 6.150 -3.254 3.753 1.00 79.12 79 GLU A O 1
ATOM 627 N N . ILE A 1 80 ? 4.831 -1.442 3.923 1.00 81.56 80 ILE A N 1
ATOM 628 C CA . ILE A 1 80 ? 5.724 -0.528 3.210 1.00 81.56 80 ILE A CA 1
ATOM 629 C C . ILE A 1 80 ? 6.048 0.630 4.137 1.00 81.56 80 ILE A C 1
ATOM 631 O O . ILE A 1 80 ? 5.182 1.426 4.508 1.00 81.56 80 ILE A O 1
ATOM 635 N N . GLU A 1 81 ? 7.327 0.778 4.453 1.00 78.56 81 GLU A N 1
ATOM 636 C CA . GLU A 1 81 ? 7.797 1.933 5.196 1.00 78.56 81 GLU A CA 1
ATOM 637 C C . GLU A 1 81 ? 7.677 3.211 4.353 1.00 78.56 81 GLU A C 1
ATOM 639 O O . GLU A 1 81 ? 8.231 3.305 3.261 1.00 78.56 81 GLU A O 1
ATOM 644 N N . MET A 1 82 ? 7.026 4.260 4.871 1.00 75.25 82 MET A N 1
ATOM 645 C CA . MET A 1 82 ? 6.820 5.504 4.104 1.00 75.25 82 MET A CA 1
ATOM 646 C C . MET A 1 82 ? 8.115 6.117 3.545 1.00 75.25 82 MET A C 1
ATOM 648 O O . MET A 1 82 ? 8.073 6.781 2.511 1.00 75.25 82 MET A O 1
ATOM 652 N N . ARG A 1 83 ? 9.258 5.916 4.218 1.00 76.50 83 ARG A N 1
ATOM 653 C CA . ARG A 1 83 ? 10.564 6.454 3.799 1.00 76.50 83 ARG A CA 1
ATOM 654 C C . ARG A 1 83 ? 11.102 5.835 2.508 1.00 76.50 83 ARG A C 1
ATOM 656 O O . ARG A 1 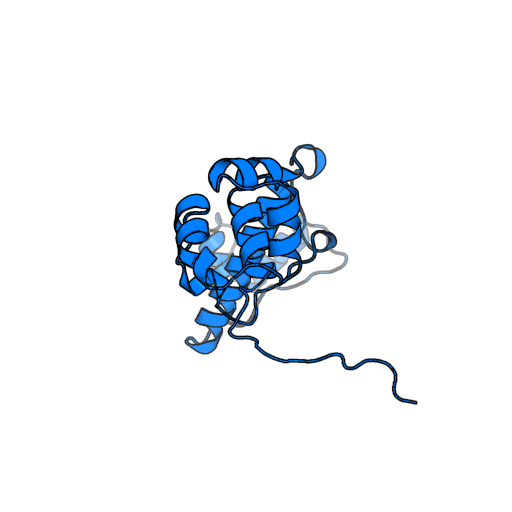83 ? 11.964 6.441 1.880 1.00 76.50 83 ARG A O 1
ATOM 663 N N . THR A 1 84 ? 10.626 4.652 2.119 1.00 79.50 84 THR A N 1
ATOM 664 C CA . THR A 1 84 ? 11.065 3.972 0.890 1.00 79.50 84 THR A CA 1
ATOM 665 C C . THR A 1 84 ? 10.256 4.410 -0.331 1.00 79.50 84 THR A C 1
ATOM 667 O O . THR A 1 84 ? 10.628 4.102 -1.461 1.00 79.50 84 THR A O 1
ATOM 670 N N . VAL A 1 85 ? 9.178 5.178 -0.131 1.00 80.06 85 VAL A N 1
ATOM 671 C CA . VAL A 1 85 ? 8.295 5.635 -1.206 1.00 80.06 85 VAL A CA 1
ATOM 672 C C . VAL A 1 85 ? 8.753 6.989 -1.744 1.00 80.06 85 VAL A C 1
ATOM 674 O O . VAL A 1 85 ? 8.755 8.002 -1.041 1.00 80.06 85 VAL A O 1
ATOM 677 N N . SER A 1 86 ? 9.095 7.027 -3.033 1.00 79.62 86 SER A N 1
ATOM 678 C CA . SER A 1 86 ? 9.436 8.267 -3.732 1.00 79.62 86 SER A CA 1
ATOM 679 C C . SER A 1 86 ? 8.185 8.948 -4.283 1.00 79.62 86 SER A C 1
ATOM 681 O O . SER A 1 86 ? 7.468 8.402 -5.122 1.00 79.62 86 SER A O 1
ATOM 683 N N . PHE A 1 87 ? 7.923 10.178 -3.838 1.00 78.38 87 PHE A N 1
ATOM 684 C CA . PHE A 1 87 ? 6.800 10.980 -4.318 1.00 78.38 87 PHE A CA 1
ATOM 685 C C . PHE A 1 87 ? 7.285 12.054 -5.289 1.00 78.38 87 PHE A C 1
ATOM 687 O O . PHE A 1 87 ? 7.940 13.016 -4.883 1.00 78.38 87 P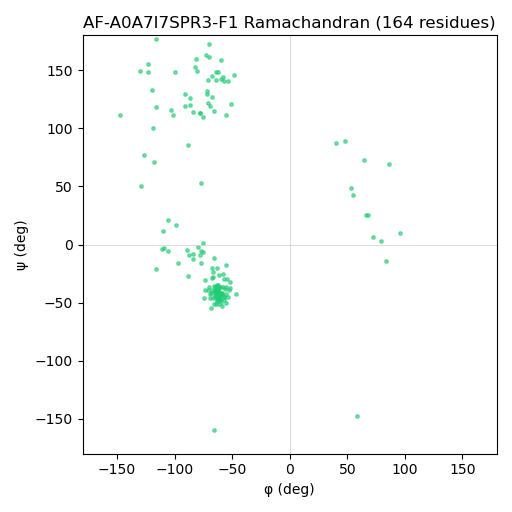HE A O 1
ATOM 694 N N . ARG A 1 88 ? 6.860 11.967 -6.557 1.00 72.38 88 ARG A N 1
ATOM 695 C CA . ARG A 1 88 ? 7.195 12.947 -7.611 1.00 72.38 88 ARG A CA 1
ATOM 696 C C . ARG A 1 88 ? 6.901 14.403 -7.214 1.00 72.38 88 ARG A C 1
ATOM 698 O O . ARG A 1 88 ? 7.608 15.310 -7.635 1.00 72.38 88 ARG A O 1
ATOM 705 N N . ALA A 1 89 ? 5.870 14.627 -6.396 1.00 75.50 89 ALA A N 1
ATOM 706 C CA . ALA A 1 89 ? 5.490 15.939 -5.869 1.00 75.50 89 ALA A CA 1
ATOM 707 C C . ALA A 1 89 ? 5.311 15.919 -4.338 1.00 75.50 89 ALA A C 1
ATOM 709 O O . ALA A 1 89 ? 4.297 16.386 -3.816 1.00 75.50 89 ALA A O 1
ATOM 710 N N . ALA A 1 90 ? 6.301 15.387 -3.611 1.00 70.88 90 ALA A N 1
ATOM 711 C CA . ALA A 1 90 ? 6.255 15.190 -2.156 1.00 70.88 90 ALA A CA 1
ATOM 712 C C . ALA A 1 90 ? 5.740 16.408 -1.360 1.00 70.88 90 ALA A C 1
ATOM 714 O O . ALA A 1 90 ? 4.909 16.251 -0.469 1.00 70.88 90 ALA A O 1
ATOM 715 N N . ARG A 1 91 ? 6.169 17.631 -1.717 1.00 70.12 91 ARG A N 1
ATOM 716 C CA . ARG A 1 91 ? 5.776 18.875 -1.018 1.00 70.12 91 ARG A CA 1
ATOM 717 C C . ARG A 1 91 ? 4.294 19.243 -1.155 1.00 70.12 91 ARG A C 1
ATOM 719 O O . ARG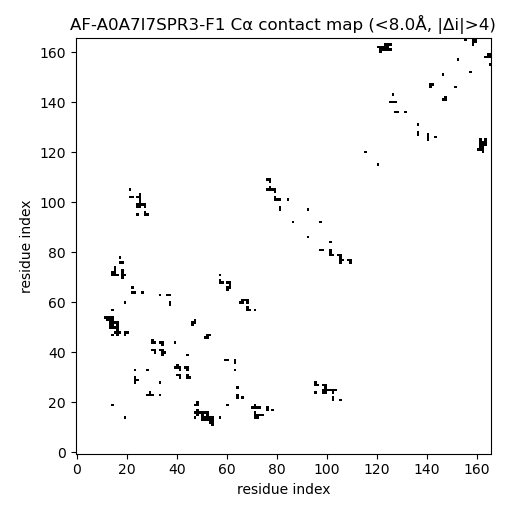 A 1 91 ? 3.789 19.975 -0.315 1.00 70.12 91 ARG A O 1
ATOM 726 N N . ARG A 1 92 ? 3.600 18.769 -2.198 1.00 79.0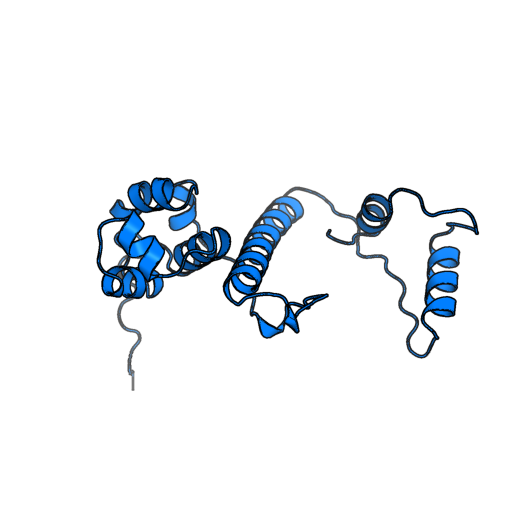6 92 ARG A N 1
ATOM 727 C CA . ARG A 1 92 ? 2.159 19.022 -2.411 1.00 79.06 92 ARG A CA 1
ATOM 728 C C . ARG A 1 92 ? 1.277 17.879 -1.904 1.00 79.06 92 ARG A C 1
ATOM 730 O O . ARG A 1 92 ? 0.071 18.055 -1.758 1.00 79.06 92 ARG A O 1
ATOM 737 N N . ALA A 1 93 ? 1.855 16.707 -1.644 1.00 81.88 93 ALA A N 1
ATOM 738 C CA . ALA A 1 93 ? 1.113 15.546 -1.176 1.00 81.88 93 ALA A CA 1
ATOM 739 C C . ALA A 1 93 ? 0.801 15.669 0.327 1.00 81.88 93 ALA A C 1
ATOM 741 O O . ALA A 1 93 ? 1.690 15.607 1.183 1.00 81.88 93 ALA A O 1
ATOM 742 N N . THR A 1 94 ? -0.485 15.818 0.655 1.00 88.38 94 THR A N 1
ATOM 743 C CA . THR A 1 94 ? -0.968 15.819 2.043 1.00 88.38 94 THR A CA 1
ATOM 744 C C . THR A 1 94 ? -0.622 14.500 2.738 1.00 88.38 94 THR A C 1
ATOM 746 O O . THR A 1 94 ? -0.412 13.474 2.087 1.00 88.38 94 THR A O 1
ATOM 749 N N . ALA A 1 95 ? -0.586 14.495 4.075 1.00 87.75 95 ALA A N 1
ATOM 750 C CA . ALA A 1 95 ? -0.369 13.264 4.841 1.00 87.75 95 ALA A CA 1
ATOM 751 C C . ALA A 1 95 ? -1.393 12.170 4.474 1.00 87.75 95 ALA A C 1
ATOM 753 O O . ALA A 1 95 ? -1.023 11.005 4.349 1.00 87.75 95 ALA A O 1
ATOM 754 N N . ARG A 1 96 ? -2.646 12.567 4.199 1.00 91.06 96 ARG A N 1
ATOM 755 C CA . ARG A 1 96 ? -3.712 11.692 3.691 1.00 91.06 96 ARG A CA 1
ATOM 756 C C . ARG A 1 96 ? -3.340 11.044 2.358 1.00 91.06 96 ARG A C 1
ATOM 758 O O . ARG A 1 96 ? -3.387 9.824 2.250 1.00 91.06 96 ARG A O 1
ATOM 765 N N . HIS A 1 97 ? -2.930 11.834 1.363 1.00 90.44 97 HIS A N 1
ATOM 766 C CA . HIS A 1 97 ? -2.539 11.301 0.054 1.00 90.44 97 HIS A CA 1
ATOM 767 C C . HIS A 1 97 ? -1.306 10.397 0.138 1.00 90.44 97 HIS A C 1
ATOM 769 O O . HIS A 1 97 ? -1.272 9.356 -0.512 1.00 90.44 97 HIS A O 1
ATOM 775 N N . ARG A 1 98 ? -0.318 10.754 0.968 1.00 89.50 98 ARG A N 1
ATOM 776 C CA . ARG A 1 98 ? 0.874 9.922 1.187 1.00 89.50 98 ARG A CA 1
ATOM 777 C C . ARG A 1 98 ? 0.516 8.578 1.820 1.00 89.50 98 ARG A C 1
ATOM 779 O O . ARG A 1 98 ? 0.931 7.549 1.301 1.00 89.50 98 ARG A O 1
ATOM 786 N N . GLY A 1 99 ? -0.303 8.580 2.873 1.00 91.56 99 GLY A N 1
ATOM 787 C CA . GLY A 1 99 ? -0.783 7.350 3.508 1.00 91.56 99 GLY A CA 1
ATOM 788 C C . GLY A 1 99 ? -1.593 6.467 2.555 1.00 91.56 99 GLY A C 1
ATOM 789 O O . GLY A 1 99 ? -1.356 5.265 2.490 1.00 91.56 99 GLY A O 1
ATOM 790 N N . ALA A 1 100 ? -2.486 7.060 1.758 1.00 93.12 100 ALA A N 1
ATOM 791 C CA . ALA A 1 100 ? -3.286 6.321 0.780 1.00 93.12 100 ALA A CA 1
ATOM 792 C C . ALA A 1 100 ? -2.447 5.701 -0.345 1.00 93.12 100 ALA A C 1
ATOM 794 O O . ALA A 1 100 ? -2.760 4.603 -0.803 1.00 93.12 100 ALA A O 1
ATOM 795 N N . ALA A 1 101 ? -1.389 6.388 -0.782 1.00 91.25 101 ALA A N 1
ATOM 796 C CA . ALA A 1 101 ? -0.456 5.875 -1.779 1.00 91.25 101 ALA A CA 1
ATOM 797 C C . ALA A 1 101 ? 0.397 4.722 -1.228 1.00 91.25 101 ALA A C 1
ATOM 799 O O . ALA A 1 101 ? 0.547 3.709 -1.901 1.00 91.25 101 ALA A O 1
ATOM 800 N N . VAL A 1 102 ? 0.896 4.841 0.007 1.00 92.19 102 VAL A N 1
ATOM 801 C CA . VAL A 1 102 ? 1.647 3.765 0.681 1.00 92.19 102 VAL A CA 1
ATOM 802 C C . VAL A 1 102 ? 0.763 2.527 0.848 1.00 92.19 102 VAL A C 1
ATOM 804 O O . VAL A 1 102 ? 1.162 1.438 0.457 1.00 92.19 102 VAL A O 1
ATOM 807 N N . ALA A 1 103 ? -0.476 2.703 1.319 1.00 93.94 103 ALA A N 1
ATOM 808 C CA . ALA A 1 103 ? -1.439 1.611 1.448 1.00 93.94 103 ALA A CA 1
ATOM 809 C C . ALA A 1 103 ? -1.796 0.963 0.097 1.00 93.94 103 ALA A C 1
ATOM 811 O O . ALA A 1 103 ? -1.958 -0.251 0.019 1.00 93.94 103 ALA A O 1
ATOM 812 N N . ALA A 1 104 ? -1.893 1.754 -0.979 1.00 93.00 104 ALA A N 1
ATOM 813 C CA . ALA A 1 104 ? -2.076 1.215 -2.325 1.00 93.00 104 ALA A CA 1
ATOM 814 C C . ALA A 1 104 ? -0.875 0.367 -2.766 1.00 93.00 104 ALA A C 1
ATOM 816 O O . ALA A 1 104 ? -1.072 -0.700 -3.337 1.00 93.00 104 ALA A O 1
ATOM 817 N N . GLY A 1 105 ? 0.348 0.806 -2.452 1.00 91.81 105 GLY A N 1
ATOM 818 C CA . GLY A 1 105 ? 1.563 0.028 -2.681 1.00 91.81 105 GLY A CA 1
ATOM 819 C C . GLY A 1 105 ? 1.560 -1.295 -1.913 1.00 91.81 105 GLY A C 1
ATOM 820 O O . GLY A 1 105 ? 1.869 -2.324 -2.503 1.00 91.81 105 GLY A O 1
ATOM 821 N N . SER A 1 106 ? 1.155 -1.294 -0.636 1.00 93.19 106 SER A N 1
ATOM 822 C CA . SER A 1 106 ? 1.039 -2.518 0.172 1.00 93.19 106 SER A CA 1
ATOM 823 C C . SER A 1 106 ? 0.105 -3.536 -0.481 1.00 93.19 106 SER A C 1
ATOM 825 O O . SER A 1 106 ? 0.474 -4.694 -0.650 1.00 93.19 106 SER A O 1
ATOM 827 N N . ILE A 1 107 ? -1.075 -3.094 -0.928 1.00 93.25 107 ILE A N 1
ATOM 828 C CA . ILE A 1 107 ? -2.021 -3.944 -1.668 1.00 93.25 107 ILE A CA 1
ATOM 829 C C . ILE A 1 107 ? -1.408 -4.405 -3.002 1.00 93.25 107 ILE A C 1
ATOM 831 O O . ILE A 1 107 ? -1.554 -5.562 -3.387 1.00 93.25 107 ILE A O 1
ATOM 835 N N . GLY A 1 108 ? -0.672 -3.529 -3.691 1.00 92.69 108 GLY A N 1
ATOM 836 C CA . GLY A 1 108 ? 0.057 -3.867 -4.915 1.00 92.69 108 GLY A CA 1
ATOM 837 C C . GLY A 1 108 ? 1.080 -4.991 -4.720 1.00 92.69 108 GLY A C 1
ATOM 838 O O . GLY A 1 108 ? 1.134 -5.901 -5.541 1.00 92.69 108 GLY A O 1
ATOM 839 N N . ILE A 1 109 ? 1.830 -4.991 -3.611 1.00 91.62 109 ILE A N 1
ATOM 840 C CA . ILE A 1 109 ? 2.759 -6.081 -3.261 1.00 91.62 109 ILE A CA 1
ATOM 841 C C . ILE A 1 109 ? 2.003 -7.399 -3.065 1.00 91.62 109 ILE A C 1
ATOM 843 O O . ILE A 1 109 ? 2.481 -8.454 -3.475 1.00 91.62 109 ILE A O 1
ATOM 847 N N . GLU A 1 110 ? 0.829 -7.367 -2.436 1.00 92.00 110 GLU A N 1
ATOM 848 C CA . GLU A 1 110 ? 0.013 -8.569 -2.245 1.00 92.00 110 GLU A CA 1
ATOM 849 C C . GLU A 1 110 ? -0.445 -9.163 -3.581 1.00 92.00 110 GLU A C 1
ATOM 851 O O . GLU A 1 110 ? -0.341 -10.375 -3.792 1.00 92.00 110 GLU A O 1
ATOM 856 N N . ILE A 1 111 ? -0.873 -8.300 -4.505 1.00 91.44 111 ILE A N 1
ATOM 857 C CA . ILE A 1 111 ? -1.240 -8.686 -5.868 1.00 91.44 111 ILE A CA 1
ATOM 858 C C . ILE A 1 111 ? -0.019 -9.253 -6.604 1.00 91.44 111 ILE A C 1
ATOM 860 O O . ILE A 1 111 ? -0.103 -10.351 -7.148 1.00 91.44 111 ILE A O 1
ATOM 864 N N . ASP A 1 112 ? 1.131 -8.574 -6.572 1.00 90.56 112 ASP A N 1
ATOM 865 C CA . ASP A 1 112 ? 2.365 -9.052 -7.214 1.00 90.56 112 ASP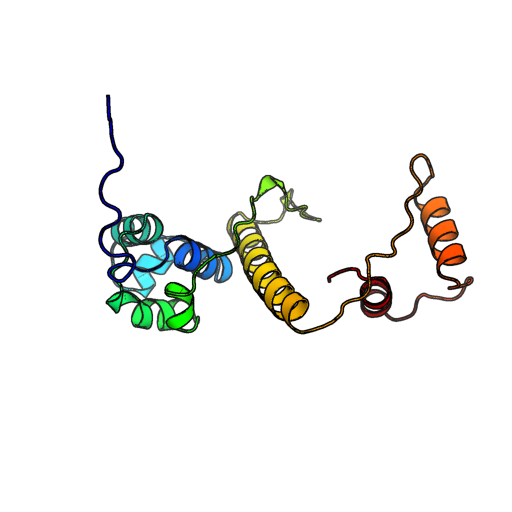 A CA 1
ATOM 866 C C . ASP A 1 112 ? 2.807 -10.416 -6.663 1.00 90.56 112 ASP A C 1
ATOM 868 O O . ASP A 1 112 ? 3.117 -11.324 -7.436 1.00 90.56 112 ASP A O 1
ATOM 872 N N . ARG A 1 113 ? 2.738 -10.623 -5.342 1.00 91.12 113 ARG A N 1
ATOM 873 C CA . ARG A 1 113 ? 3.001 -11.926 -4.710 1.00 91.12 113 ARG A CA 1
ATOM 874 C C . ARG A 1 113 ? 2.021 -12.996 -5.189 1.00 91.12 113 ARG A C 1
ATOM 876 O O . ARG A 1 113 ? 2.420 -14.139 -5.413 1.00 91.12 113 ARG A O 1
ATOM 883 N N . TRP A 1 114 ? 0.738 -12.660 -5.326 1.00 92.12 114 TRP A N 1
ATOM 884 C CA . TRP A 1 114 ? -0.274 -13.592 -5.826 1.00 92.12 114 TRP A CA 1
ATOM 885 C C . TRP A 1 114 ? -0.011 -13.995 -7.282 1.00 92.12 114 TRP A C 1
ATOM 887 O O . TRP A 1 114 ? -0.086 -15.192 -7.582 1.00 92.12 114 TRP A O 1
ATOM 897 N N . ILE A 1 115 ? 0.344 -13.031 -8.142 1.00 92.25 115 ILE A N 1
ATOM 898 C CA . ILE A 1 115 ? 0.688 -13.250 -9.555 1.00 92.25 115 ILE A CA 1
ATOM 899 C C . ILE A 1 115 ? 1.972 -14.081 -9.650 1.00 92.25 115 ILE A C 1
ATOM 901 O O . ILE A 1 115 ? 1.988 -15.122 -10.301 1.00 92.25 115 ILE A O 1
ATOM 905 N N . SER A 1 116 ? 3.033 -13.677 -8.954 1.00 90.75 116 SER A N 1
ATOM 906 C CA . SER A 1 116 ? 4.354 -14.315 -9.022 1.00 90.75 116 SER A CA 1
ATOM 907 C C . SER A 1 116 ? 4.348 -15.778 -8.570 1.00 90.75 116 SER A C 1
ATOM 909 O O . SER A 1 116 ? 5.168 -16.566 -9.026 1.00 90.75 116 SER A O 1
ATOM 911 N N . ARG A 1 117 ? 3.407 -16.180 -7.703 1.00 93.44 117 ARG A N 1
ATOM 912 C CA . ARG A 1 117 ? 3.224 -17.593 -7.315 1.00 93.44 117 ARG A CA 1
ATOM 913 C C . ARG A 1 117 ? 2.501 -18.443 -8.365 1.00 93.44 117 ARG A C 1
ATOM 915 O O . ARG A 1 117 ? 2.487 -19.662 -8.235 1.00 93.44 117 ARG A O 1
ATOM 922 N N . ARG A 1 118 ? 1.839 -17.823 -9.343 1.00 95.00 118 ARG A N 1
ATOM 923 C CA . ARG A 1 118 ? 0.943 -18.491 -10.306 1.00 95.00 118 ARG A CA 1
ATOM 924 C C . ARG A 1 118 ? 1.423 -18.402 -11.747 1.00 95.00 118 ARG A C 1
ATOM 926 O O . ARG A 1 118 ? 1.003 -19.212 -12.567 1.00 95.00 118 ARG A O 1
ATOM 933 N N . PHE A 1 119 ? 2.286 -17.441 -12.049 1.00 93.50 119 PHE A N 1
ATOM 934 C CA . PHE A 1 119 ? 2.747 -17.157 -13.398 1.00 93.50 119 PHE A CA 1
ATOM 935 C C . PHE A 1 119 ? 4.268 -17.061 -13.446 1.00 93.50 119 PHE A C 1
ATOM 937 O O . PHE A 1 119 ? 4.910 -16.613 -12.497 1.00 93.50 119 PHE A O 1
ATOM 944 N N . ILE A 1 120 ? 4.839 -17.441 -14.588 1.00 91.19 120 ILE A N 1
ATOM 945 C CA . ILE A 1 120 ? 6.241 -17.171 -14.900 1.00 91.19 120 ILE A CA 1
ATOM 946 C C . ILE A 1 120 ? 6.302 -15.756 -15.461 1.00 91.19 120 ILE A C 1
ATOM 948 O O . ILE A 1 120 ? 5.745 -15.476 -16.522 1.00 91.19 120 ILE A O 1
ATOM 952 N N . LEU A 1 121 ? 6.953 -14.860 -14.728 1.00 89.12 121 LEU A N 1
ATOM 953 C CA . LEU A 1 121 ? 7.077 -13.460 -15.110 1.00 89.12 121 LEU A CA 1
ATOM 954 C C . LEU A 1 121 ? 8.447 -13.205 -15.754 1.00 89.12 121 LEU A C 1
ATOM 956 O O . LEU A 1 121 ? 9.423 -13.850 -15.363 1.00 89.12 121 LEU A O 1
ATOM 960 N N . PRO A 1 122 ? 8.552 -12.258 -16.707 1.00 89.69 122 PRO A N 1
ATOM 961 C CA . PRO A 1 122 ? 9.841 -11.862 -17.255 1.00 89.69 122 PRO A CA 1
ATOM 962 C C . PRO A 1 122 ? 10.777 -11.375 -16.147 1.00 89.69 122 PRO A C 1
ATOM 964 O O . PRO A 1 122 ? 10.346 -10.669 -15.226 1.00 89.69 122 PRO A O 1
ATOM 967 N N . LEU A 1 123 ? 12.056 -11.739 -16.256 1.00 91.56 123 LEU A N 1
ATOM 968 C CA . LEU A 1 123 ? 13.106 -11.161 -15.425 1.00 91.56 123 LEU A CA 1
ATOM 969 C C . LEU A 1 123 ? 13.239 -9.667 -15.736 1.00 91.56 123 LEU A C 1
ATOM 971 O O . LEU A 1 123 ? 12.998 -9.236 -16.863 1.00 91.56 123 LEU A O 1
ATOM 975 N N . VAL A 1 124 ? 13.619 -8.887 -14.724 1.00 93.25 124 VAL A N 1
ATOM 976 C CA . VAL A 1 124 ? 13.866 -7.453 -14.890 1.00 93.25 124 VAL A CA 1
ATOM 977 C C . VAL A 1 124 ? 15.071 -7.266 -15.812 1.00 93.25 124 VAL A C 1
ATOM 979 O O . VAL A 1 124 ? 16.190 -7.627 -15.456 1.00 93.25 124 VAL A O 1
ATOM 982 N N . ASP A 1 125 ? 14.825 -6.677 -16.977 1.00 93.94 125 ASP A N 1
ATOM 983 C CA . ASP A 1 125 ? 15.804 -6.363 -18.018 1.00 93.94 125 ASP A CA 1
ATOM 984 C C . ASP A 1 125 ? 15.857 -4.843 -18.223 1.00 93.94 125 ASP A C 1
ATOM 986 O O . ASP A 1 125 ? 15.355 -4.296 -19.208 1.00 93.94 125 ASP A O 1
ATOM 990 N N . VAL A 1 126 ? 16.416 -4.137 -17.236 1.00 93.00 126 VAL A N 1
ATOM 991 C CA . VAL A 1 126 ? 16.614 -2.682 -17.287 1.00 93.00 126 VAL A CA 1
ATOM 992 C C . VAL A 1 126 ? 18.109 -2.379 -17.201 1.00 93.00 126 VAL A C 1
ATOM 994 O O . VAL A 1 126 ? 18.663 -2.393 -16.098 1.00 93.00 126 VAL A O 1
ATOM 997 N N . PRO A 1 127 ? 18.772 -2.095 -18.339 1.00 92.44 127 PRO A N 1
ATOM 998 C CA . PRO A 1 127 ? 20.184 -1.746 -18.351 1.00 92.44 127 PRO A CA 1
ATOM 999 C C . PRO A 1 127 ? 20.483 -0.521 -17.488 1.00 92.44 127 PRO A C 1
ATOM 1001 O O . PRO A 1 127 ? 19.697 0.430 -17.418 1.00 92.44 127 PRO A O 1
ATOM 1004 N N . THR A 1 128 ? 21.643 -0.537 -16.834 1.00 92.00 128 THR A N 1
ATOM 1005 C CA . THR A 1 128 ? 22.095 0.565 -15.978 1.00 92.00 128 THR A CA 1
ATOM 1006 C C . THR A 1 128 ? 23.405 1.138 -16.502 1.00 92.00 128 THR A C 1
ATOM 1008 O O . THR A 1 128 ? 24.342 0.407 -16.808 1.00 92.00 128 THR A O 1
ATOM 1011 N N . HIS A 1 129 ? 23.468 2.468 -16.593 1.00 93.69 129 HIS A N 1
ATOM 1012 C CA . HIS A 1 129 ? 24.638 3.205 -17.082 1.00 93.69 129 HIS A CA 1
ATOM 1013 C C . HIS A 1 129 ? 25.059 4.259 -16.051 1.00 93.69 129 HIS A C 1
ATOM 1015 O O . HIS A 1 129 ? 24.708 5.436 -16.185 1.00 93.69 129 HIS A O 1
ATOM 1021 N N . PRO A 1 130 ? 25.737 3.852 -14.963 1.00 93.62 130 PRO A N 1
ATOM 1022 C CA . PRO A 1 130 ? 26.210 4.788 -13.952 1.00 93.62 130 PRO A CA 1
ATOM 1023 C C . PRO A 1 130 ? 27.248 5.749 -14.548 1.00 93.62 130 PRO A C 1
ATOM 1025 O O . PRO A 1 130 ? 28.082 5.355 -15.355 1.00 93.62 130 PRO A O 1
ATOM 1028 N N . GLY A 1 131 ? 27.202 7.019 -14.140 1.00 93.12 131 GLY A N 1
ATOM 1029 C CA . GLY A 1 131 ? 28.122 8.061 -14.618 1.00 93.12 131 GLY A CA 1
ATOM 1030 C C . GLY A 1 131 ? 27.720 8.720 -15.941 1.00 93.12 131 GLY A C 1
ATOM 1031 O O . GLY A 1 131 ? 28.209 9.807 -16.242 1.00 93.12 131 GLY A O 1
ATOM 1032 N N . GLU A 1 132 ? 26.783 8.134 -16.689 1.00 96.19 132 GLU A N 1
ATOM 1033 C CA . GLU A 1 132 ? 26.292 8.722 -17.932 1.00 96.19 132 GLU A CA 1
ATOM 1034 C C . GLU A 1 132 ? 25.249 9.819 -17.702 1.00 96.19 132 GLU A C 1
ATOM 1036 O O . GLU A 1 132 ? 24.438 9.781 -16.772 1.00 96.19 132 GLU A O 1
ATOM 1041 N N . GLN A 1 133 ? 25.213 10.802 -18.606 1.00 96.69 133 GLN A N 1
ATOM 1042 C CA . GLN A 1 133 ? 24.157 11.813 -18.579 1.00 96.69 133 GLN A CA 1
ATOM 1043 C C . GLN A 1 133 ? 22.795 11.182 -18.926 1.00 96.69 133 GLN A C 1
ATOM 1045 O O . GLN A 1 133 ? 22.733 10.351 -19.837 1.00 96.69 133 GLN A O 1
ATOM 1050 N N . PRO A 1 134 ? 21.669 11.636 -18.329 1.00 94.56 134 PRO A N 1
ATOM 1051 C CA . PRO A 1 134 ? 20.352 11.020 -18.532 1.00 94.56 134 PRO A CA 1
ATOM 1052 C C . PRO A 1 134 ? 19.946 10.844 -20.002 1.00 94.56 134 PRO A C 1
ATOM 1054 O O . PRO A 1 134 ? 19.350 9.836 -20.376 1.00 94.56 134 PRO A O 1
ATOM 1057 N N . ARG A 1 135 ? 20.294 11.813 -20.863 1.00 94.88 135 ARG A N 1
ATOM 1058 C CA . ARG A 1 135 ? 20.008 11.743 -22.305 1.00 94.88 135 ARG A CA 1
ATOM 1059 C C . ARG A 1 135 ? 20.806 10.647 -23.014 1.00 94.88 135 ARG A C 1
ATOM 1061 O O . ARG A 1 135 ? 20.264 10.010 -23.913 1.00 94.88 135 ARG A O 1
ATOM 1068 N N . LEU A 1 136 ? 22.072 10.452 -22.647 1.00 95.44 136 LEU A N 1
ATOM 1069 C CA . LEU A 1 136 ? 22.924 9.424 -23.241 1.00 95.44 136 LEU A CA 1
ATOM 1070 C C . LEU A 1 136 ? 22.524 8.039 -22.726 1.00 95.44 136 LEU A C 1
ATOM 1072 O O . LEU A 1 136 ? 22.272 7.159 -23.542 1.00 95.44 136 LEU A O 1
ATOM 1076 N N . ALA A 1 137 ? 22.312 7.889 -21.416 1.00 95.62 137 ALA A N 1
ATOM 1077 C CA . ALA A 1 137 ? 21.798 6.655 -20.820 1.00 95.62 137 ALA A CA 1
ATOM 1078 C C . ALA A 1 137 ? 20.487 6.193 -21.486 1.00 95.62 137 ALA A C 1
ATOM 1080 O O . ALA A 1 137 ? 20.364 5.040 -21.885 1.00 95.62 137 ALA A O 1
ATOM 1081 N N . ALA A 1 138 ? 19.536 7.108 -21.717 1.00 92.62 138 ALA A N 1
ATOM 1082 C CA . ALA A 1 138 ? 18.295 6.782 -22.422 1.00 92.62 138 ALA A CA 1
ATOM 1083 C C . ALA A 1 138 ? 18.524 6.309 -23.872 1.00 92.62 138 ALA A C 1
ATOM 1085 O O . ALA A 1 138 ? 17.788 5.456 -24.364 1.00 92.62 138 ALA A O 1
ATOM 1086 N N . ARG A 1 139 ? 19.530 6.847 -24.578 1.00 93.75 139 ARG A N 1
ATOM 1087 C CA . ARG A 1 139 ? 19.883 6.394 -25.936 1.00 93.75 139 ARG A CA 1
ATOM 1088 C C . ARG A 1 139 ? 20.526 5.008 -25.929 1.00 93.75 139 ARG A C 1
ATOM 1090 O O . ARG A 1 139 ? 20.213 4.230 -26.824 1.00 93.75 139 ARG A O 1
ATOM 1097 N N . LEU A 1 140 ? 21.378 4.716 -24.945 1.00 95.12 140 LEU A N 1
ATOM 1098 C CA . LEU A 1 140 ? 22.013 3.406 -24.773 1.00 95.12 140 LEU A CA 1
ATOM 1099 C C . LEU A 1 140 ? 20.965 2.328 -24.481 1.00 95.12 140 LEU A C 1
ATOM 1101 O O . LEU A 1 140 ? 20.846 1.386 -25.258 1.00 95.12 140 LEU A O 1
ATOM 1105 N N . VAL A 1 141 ? 20.085 2.562 -23.500 1.00 94.56 141 VAL A N 1
ATOM 1106 C CA . VAL A 1 141 ? 18.961 1.657 -23.189 1.00 94.56 141 VAL A CA 1
ATOM 1107 C C . VAL A 1 141 ? 18.092 1.404 -24.423 1.00 94.56 141 VAL A C 1
ATOM 1109 O O . VAL A 1 141 ? 17.720 0.271 -24.711 1.00 94.56 141 VAL A O 1
ATOM 1112 N N . ARG A 1 142 ? 17.789 2.443 -25.215 1.00 94.25 142 ARG A N 1
ATOM 1113 C CA . ARG A 1 142 ? 17.030 2.271 -26.466 1.00 94.25 142 ARG A CA 1
ATOM 1114 C C . ARG A 1 142 ? 17.750 1.410 -27.499 1.00 94.25 142 ARG A C 1
ATOM 1116 O O . ARG A 1 142 ? 17.071 0.705 -28.246 1.00 94.25 142 ARG A O 1
ATOM 1123 N N . ALA A 1 143 ? 19.073 1.515 -27.591 1.00 93.88 143 ALA A N 1
ATOM 1124 C CA . ALA A 1 143 ? 19.872 0.711 -28.505 1.00 93.88 143 ALA A CA 1
ATOM 1125 C C . ALA A 1 143 ? 19.896 -0.756 -28.056 1.00 93.88 143 ALA A C 1
ATOM 1127 O O . ALA A 1 143 ? 19.607 -1.632 -28.866 1.00 93.88 143 ALA A O 1
ATOM 1128 N N . GLU A 1 144 ? 20.126 -1.009 -26.767 1.00 94.88 144 GLU A N 1
ATOM 1129 C CA . GLU A 1 144 ? 20.128 -2.354 -26.171 1.00 94.88 144 GLU A CA 1
ATOM 1130 C C . GLU A 1 144 ? 18.765 -3.039 -26.271 1.00 94.88 144 GLU A C 1
ATOM 1132 O O . GLU A 1 144 ? 18.665 -4.225 -26.575 1.00 94.88 144 GLU A O 1
ATOM 1137 N N . TRP A 1 145 ? 17.685 -2.274 -26.118 1.00 93.94 145 TRP A N 1
ATOM 1138 C CA . TRP A 1 145 ? 16.328 -2.771 -26.312 1.00 93.94 145 TRP A CA 1
ATOM 1139 C C . TRP A 1 145 ? 15.893 -2.861 -27.783 1.00 93.94 145 TRP A C 1
ATOM 1141 O O . TRP A 1 145 ? 14.775 -3.307 -28.049 1.00 93.94 145 TRP A O 1
ATOM 1151 N N . GLY A 1 146 ? 16.728 -2.448 -28.743 1.00 93.56 146 GLY A N 1
ATOM 1152 C CA . GLY A 1 146 ? 16.428 -2.536 -30.176 1.00 93.56 146 GLY A CA 1
ATOM 1153 C C . GLY A 1 146 ? 15.301 -1.608 -30.652 1.00 93.56 146 GLY A C 1
ATOM 1154 O O . GLY A 1 146 ? 14.639 -1.887 -31.649 1.00 93.56 146 GLY A O 1
ATOM 1155 N N . LEU A 1 147 ? 15.054 -0.492 -29.958 1.00 92.81 147 LEU A N 1
ATOM 1156 C CA . LEU A 1 147 ? 13.902 0.394 -30.201 1.00 92.81 147 LEU A CA 1
ATOM 1157 C C . LEU A 1 147 ? 14.124 1.417 -31.329 1.00 92.81 147 LEU A C 1
ATOM 1159 O O . LEU A 1 147 ? 13.202 2.145 -31.714 1.00 92.81 147 LEU A O 1
ATOM 1163 N N . GLY A 1 148 ? 15.351 1.521 -31.845 1.00 91.00 148 GLY A N 1
ATOM 1164 C CA . GLY A 1 148 ? 15.735 2.504 -32.862 1.00 91.00 148 GLY A CA 1
ATOM 1165 C C . GLY A 1 148 ? 15.507 3.953 -32.407 1.00 91.00 148 GLY A C 1
ATOM 1166 O O . GLY A 1 148 ? 15.611 4.275 -31.220 1.00 91.00 148 GLY A O 1
ATOM 1167 N N . THR A 1 149 ? 15.165 4.845 -33.342 1.00 90.25 149 THR A N 1
ATOM 1168 C CA . THR A 1 149 ? 14.985 6.297 -33.105 1.00 90.25 149 THR A CA 1
ATOM 1169 C C . THR A 1 149 ? 13.534 6.782 -33.176 1.00 90.25 149 THR A C 1
ATOM 1171 O O . THR A 1 149 ? 13.265 7.953 -32.916 1.00 90.25 149 THR A O 1
ATOM 1174 N N . ARG A 1 150 ? 12.586 5.897 -33.506 1.00 90.62 150 ARG A N 1
ATOM 1175 C CA . ARG A 1 150 ? 11.153 6.228 -33.588 1.00 90.62 150 ARG A CA 1
ATOM 1176 C C . ARG A 1 150 ? 10.551 6.487 -32.197 1.00 90.62 150 ARG A C 1
ATOM 1178 O O . ARG A 1 150 ? 11.131 6.053 -31.198 1.00 90.62 150 ARG A O 1
ATOM 1185 N N . PRO A 1 151 ? 9.392 7.160 -32.091 1.00 91.88 151 PRO A N 1
ATOM 1186 C CA . PRO A 1 151 ? 8.673 7.272 -30.824 1.00 91.88 151 PRO A CA 1
ATOM 1187 C C . PRO A 1 151 ? 8.525 5.914 -30.130 1.00 91.88 151 PRO A C 1
ATOM 1189 O O . PRO A 1 151 ? 8.418 4.880 -30.793 1.00 91.88 151 PRO A O 1
ATOM 1192 N N . LEU A 1 152 ? 8.563 5.916 -28.795 1.00 89.62 152 LEU A N 1
ATOM 1193 C CA . LEU A 1 152 ? 8.289 4.697 -28.041 1.00 89.62 152 LEU A CA 1
ATOM 1194 C C . LEU A 1 152 ? 6.852 4.231 -28.324 1.00 89.62 152 LEU A C 1
ATOM 1196 O O . LEU A 1 152 ? 5.980 5.076 -28.545 1.00 89.62 152 LEU A O 1
ATOM 1200 N N . PRO A 1 153 ? 6.595 2.912 -28.292 1.00 87.00 153 PRO A N 1
ATOM 1201 C CA . PRO A 1 153 ? 5.234 2.399 -28.216 1.00 87.00 153 PRO A CA 1
ATOM 1202 C C . PRO A 1 153 ? 4.617 2.791 -26.860 1.00 87.00 153 PRO A C 1
ATOM 1204 O O . PRO A 1 153 ? 5.089 3.699 -26.170 1.00 87.00 153 PRO A O 1
ATOM 1207 N N . ASN A 1 154 ? 3.569 2.092 -26.432 1.00 93.94 154 ASN A N 1
ATOM 1208 C CA . ASN A 1 154 ? 3.081 2.235 -25.068 1.00 93.94 154 ASN A CA 1
ATOM 1209 C C . ASN A 1 154 ? 4.226 1.958 -24.068 1.00 93.94 154 ASN A C 1
ATOM 1211 O O . ASN A 1 154 ? 4.714 0.834 -23.958 1.00 93.94 154 ASN A O 1
ATOM 1215 N N . ALA A 1 155 ? 4.669 3.002 -23.361 1.00 91.00 155 ALA A N 1
ATOM 1216 C CA . ALA A 1 155 ? 5.821 2.928 -22.468 1.00 91.00 155 ALA A CA 1
ATOM 1217 C C . ALA A 1 155 ? 5.577 2.015 -21.256 1.00 91.00 155 ALA A C 1
ATOM 1219 O O . ALA A 1 155 ? 6.533 1.435 -20.750 1.00 91.00 155 ALA A O 1
ATOM 1220 N N . VAL A 1 156 ? 4.318 1.863 -20.824 1.00 93.31 156 VAL A N 1
ATOM 1221 C CA . VAL A 1 156 ? 3.934 0.946 -19.740 1.00 93.31 156 VAL A CA 1
ATOM 1222 C C . VAL A 1 156 ? 4.117 -0.494 -20.202 1.00 93.31 156 VAL A C 1
ATOM 1224 O O . VAL A 1 156 ? 4.905 -1.219 -19.610 1.00 93.31 156 VAL A O 1
ATOM 1227 N N . GLN A 1 157 ? 3.507 -0.867 -21.329 1.00 93.44 157 GLN A N 1
ATOM 1228 C CA . GLN A 1 157 ? 3.632 -2.223 -21.880 1.00 93.44 157 GLN A CA 1
ATOM 1229 C C . GLN A 1 157 ? 5.080 -2.574 -22.233 1.00 93.44 157 GLN A C 1
ATOM 1231 O O . GLN A 1 157 ? 5.520 -3.706 -22.043 1.00 93.44 157 GLN A O 1
ATOM 1236 N N . LEU A 1 158 ? 5.844 -1.598 -22.734 1.00 93.69 158 LEU A N 1
ATOM 1237 C CA . LEU A 1 158 ? 7.270 -1.778 -22.972 1.00 93.69 158 LEU A CA 1
ATOM 1238 C C . LEU A 1 158 ? 8.009 -2.094 -21.666 1.00 93.69 158 LEU A C 1
ATOM 1240 O O . LEU A 1 158 ? 8.781 -3.047 -21.639 1.00 93.69 158 LEU A O 1
ATOM 1244 N N . ALA A 1 159 ? 7.765 -1.338 -20.595 1.00 92.88 159 ALA A N 1
ATOM 1245 C CA . ALA A 1 159 ? 8.385 -1.586 -19.297 1.00 92.88 159 ALA A CA 1
ATOM 1246 C C . ALA A 1 159 ? 7.986 -2.967 -18.735 1.00 92.88 159 ALA A C 1
ATOM 1248 O O . ALA A 1 159 ? 8.858 -3.734 -18.328 1.00 92.88 159 ALA A O 1
ATOM 1249 N N . GLU A 1 160 ? 6.702 -3.329 -18.802 1.00 92.81 160 GLU A N 1
ATOM 1250 C CA . GLU A 1 160 ? 6.187 -4.640 -18.379 1.00 92.81 160 GLU A CA 1
ATOM 1251 C C . GLU A 1 160 ? 6.832 -5.796 -19.156 1.00 92.81 160 GLU A C 1
ATOM 1253 O O . GLU A 1 160 ? 7.252 -6.790 -18.561 1.00 92.81 160 GLU A O 1
ATOM 1258 N N . SER A 1 161 ? 7.005 -5.641 -20.476 1.00 92.81 161 SER A N 1
ATOM 1259 C CA . SER A 1 161 ? 7.695 -6.627 -21.325 1.00 92.81 161 SER A CA 1
ATOM 1260 C C . SER A 1 161 ? 9.172 -6.817 -20.957 1.00 92.81 161 SER A C 1
ATOM 1262 O O . SER A 1 161 ? 9.757 -7.850 -21.274 1.00 92.81 161 SER A O 1
ATOM 1264 N N . ARG A 1 162 ? 9.760 -5.840 -20.254 1.00 94.12 162 ARG A N 1
ATOM 1265 C CA . ARG A 1 162 ? 11.126 -5.860 -19.708 1.00 94.12 162 ARG A CA 1
ATOM 1266 C C . ARG A 1 162 ? 11.155 -6.232 -18.225 1.00 94.12 162 ARG A C 1
ATOM 1268 O O . ARG A 1 162 ? 12.136 -5.973 -17.536 1.00 94.12 162 ARG A O 1
ATOM 1275 N N . GLY A 1 163 ? 10.067 -6.801 -17.708 1.00 91.69 163 GLY A N 1
ATOM 1276 C CA . GLY A 1 163 ? 9.973 -7.286 -16.334 1.00 91.69 163 GLY A CA 1
ATOM 1277 C C . GLY A 1 163 ? 9.726 -6.200 -15.284 1.00 91.69 163 GLY A C 1
ATOM 1278 O O . GLY A 1 163 ? 9.655 -6.527 -14.101 1.00 91.69 163 GLY A O 1
ATOM 1279 N N . VAL A 1 164 ? 9.549 -4.932 -15.675 1.00 91.88 164 VAL A N 1
ATOM 1280 C CA . VAL A 1 164 ? 9.203 -3.848 -14.742 1.00 91.88 164 VAL A CA 1
ATOM 1281 C C . VAL A 1 164 ? 7.754 -4.010 -14.282 1.00 91.88 164 VAL A C 1
ATOM 1283 O O . VAL A 1 164 ? 6.856 -4.200 -15.097 1.00 91.88 164 VAL A O 1
ATOM 1286 N N . ARG A 1 165 ? 7.512 -3.920 -12.972 1.00 88.00 165 ARG A N 1
ATOM 1287 C CA . ARG A 1 165 ? 6.159 -3.869 -12.400 1.00 88.00 165 ARG A CA 1
ATOM 1288 C C . ARG A 1 165 ? 5.683 -2.417 -12.379 1.00 88.00 165 ARG A C 1
ATOM 1290 O O . ARG A 1 165 ? 6.411 -1.560 -11.874 1.00 88.00 165 ARG A O 1
ATOM 1297 N N . VAL A 1 166 ? 4.512 -2.153 -12.955 1.00 83.12 166 VAL A N 1
ATOM 1298 C CA . VAL A 1 166 ? 3.906 -0.814 -13.070 1.00 83.12 166 VAL A CA 1
ATOM 1299 C C . VAL A 1 166 ? 2.655 -0.721 -12.209 1.00 83.12 166 VAL A C 1
ATOM 1301 O O . VAL A 1 166 ? 1.914 -1.724 -12.145 1.00 83.12 166 VAL A O 1
#

Nearest PDB structures (foldseek):
  4ghj-assembly1_A  TM=8.741E-01  e=5.734E-02  Vibrio vulnificus CMCP6
  9f9s-assembly1_CN  TM=7.067E-01  e=8.324E-02  Saccharomyces cerevisiae